Protein AF-A0A3D3Z797-F1 (afdb_monomer_lite)

Secondary structure (DSSP, 8-state):
----EEEE-SSSEEEEEETTSBEEEEES-TTTSB-S---TT-SSSS--B----EEETTEEE-TTSTTT-PPPSEEEEEE-SSEEEEEEEETTEEEEEEEE--TT--S-EEEEEEEE-

Foldseek 3Di:
DDWDWDWADDPQKIWIQTLLQFTFIAGNDCPPTTDFDADDPDVVHRQHGDWDWDDDPPDIATQSCPDVVPDFPDWDWDDDDNKIWTWTHDPQKIKIWIWHDDPPDRDIDIDIDIDRD

Sequence (117 aa):
PLPWINYLGSEDFFALLSNTAGGYCFYRDARLRRLTRYRYNNCPTDQEGFRFYIKDGGTVWNPGWQPTKTELDGYTCRHGLGYSVIEGQKNGVSAVQTLLVPQGDNCLLIRLTLKNE

Radius of gyration: 14.37 Å; chains: 1; bounding box: 34×24×37 Å

pLDDT: mean 97.93, std 1.57, range [85.31, 98.88]

Structure (mmCIF, N/CA/C/O backbone):
data_AF-A0A3D3Z797-F1
#
_entry.id   AF-A0A3D3Z797-F1
#
loop_
_atom_site.group_PDB
_atom_site.id
_atom_site.type_symbol
_atom_site.label_atom_id
_atom_site.label_alt_id
_atom_site.label_comp_id
_atom_site.label_asym_id
_atom_site.label_entity_id
_atom_site.label_seq_id
_atom_site.pdbx_PDB_ins_code
_atom_site.Cartn_x
_atom_site.Cartn_y
_atom_site.Cartn_z
_atom_site.occupancy
_atom_site.B_iso_or_equiv
_atom_site.auth_seq_id
_atom_site.auth_comp_id
_atom_site.au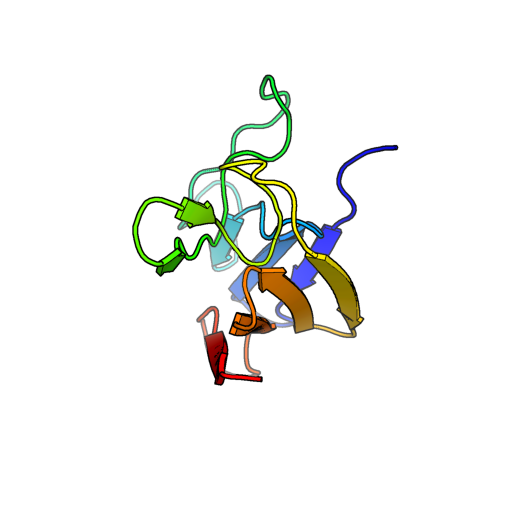th_asym_id
_atom_site.auth_atom_id
_atom_site.pdbx_PDB_model_num
ATOM 1 N N . PRO A 1 1 ? 9.456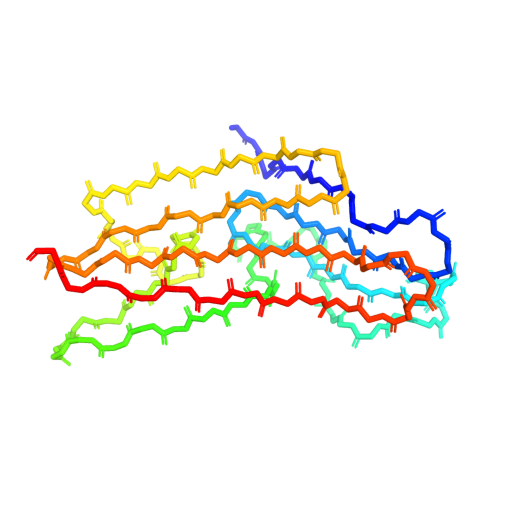 -4.478 12.368 1.00 85.31 1 PRO A N 1
ATOM 2 C CA . PRO A 1 1 ? 10.689 -3.727 12.737 1.00 85.31 1 PRO A CA 1
ATOM 3 C C . PRO A 1 1 ? 10.967 -2.519 11.828 1.00 85.31 1 PRO A C 1
ATOM 5 O O . PRO A 1 1 ? 11.325 -1.464 12.330 1.00 85.31 1 PRO A O 1
ATOM 8 N N . LEU A 1 2 ? 10.757 -2.667 10.514 1.00 95.62 2 LEU A N 1
ATOM 9 C CA . LEU A 1 2 ? 10.751 -1.604 9.496 1.00 95.62 2 LEU A CA 1
ATOM 10 C C . LEU A 1 2 ? 9.591 -1.867 8.509 1.00 95.62 2 LEU A C 1
ATOM 12 O O . LEU A 1 2 ? 9.055 -2.978 8.549 1.00 95.62 2 LEU A O 1
ATOM 16 N N . PRO A 1 3 ? 9.195 -0.906 7.649 1.00 97.44 3 PRO A N 1
ATOM 17 C CA . PRO A 1 3 ? 8.227 -1.160 6.580 1.00 97.44 3 PRO A CA 1
ATOM 18 C C . PRO A 1 3 ? 8.701 -2.302 5.676 1.00 97.44 3 PRO A C 1
ATOM 20 O O . PRO A 1 3 ? 9.834 -2.282 5.191 1.00 97.44 3 PRO A O 1
ATOM 23 N N . TRP A 1 4 ? 7.853 -3.305 5.466 1.00 98.44 4 TRP A N 1
ATOM 24 C CA . TRP A 1 4 ? 8.135 -4.414 4.554 1.00 98.44 4 TRP A CA 1
ATOM 25 C C . TRP A 1 4 ? 7.437 -4.150 3.234 1.00 98.44 4 TRP A C 1
ATOM 27 O O . TRP A 1 4 ? 6.267 -3.777 3.234 1.00 98.44 4 TRP A O 1
ATOM 37 N N . ILE A 1 5 ? 8.173 -4.282 2.132 1.00 98.69 5 ILE A N 1
ATOM 38 C CA . ILE A 1 5 ? 7.694 -3.897 0.806 1.00 98.69 5 ILE A CA 1
ATOM 39 C C . ILE A 1 5 ? 7.579 -5.090 -0.133 1.00 98.69 5 ILE A C 1
ATOM 41 O O . ILE A 1 5 ? 8.287 -6.086 0.005 1.00 98.69 5 ILE A O 1
ATOM 45 N N . ASN A 1 6 ? 6.732 -4.916 -1.137 1.00 98.81 6 ASN A N 1
ATOM 46 C CA . ASN A 1 6 ? 6.654 -5.728 -2.334 1.00 98.81 6 ASN A CA 1
ATOM 47 C C . ASN A 1 6 ? 6.850 -4.855 -3.583 1.00 98.81 6 ASN A C 1
ATOM 49 O O . ASN A 1 6 ? 6.670 -3.633 -3.540 1.00 98.81 6 ASN A O 1
ATOM 53 N N . TYR A 1 7 ? 7.193 -5.503 -4.693 1.00 98.75 7 TYR A N 1
ATOM 54 C CA . TYR A 1 7 ? 7.274 -4.905 -6.019 1.00 98.75 7 TYR A CA 1
ATOM 55 C C . TYR A 1 7 ? 6.105 -5.393 -6.868 1.00 98.75 7 TYR A C 1
ATOM 57 O O . TYR A 1 7 ? 5.831 -6.590 -6.947 1.00 98.75 7 TYR A O 1
ATOM 65 N N . LEU A 1 8 ? 5.414 -4.452 -7.501 1.00 98.69 8 LEU A N 1
ATOM 66 C CA . LEU A 1 8 ? 4.324 -4.726 -8.430 1.00 98.69 8 LEU A CA 1
ATOM 67 C C . LEU A 1 8 ? 4.770 -4.338 -9.838 1.00 98.69 8 LEU A C 1
ATOM 69 O O . LEU A 1 8 ? 5.391 -3.287 -10.003 1.00 98.69 8 LEU A O 1
ATOM 73 N N . GLY A 1 9 ? 4.406 -5.154 -10.824 1.00 98.12 9 GLY A N 1
ATOM 74 C CA . GLY A 1 9 ? 4.769 -4.963 -12.229 1.00 98.12 9 GLY A CA 1
ATOM 75 C C . GLY A 1 9 ? 5.972 -5.791 -12.661 1.00 98.12 9 GLY A C 1
ATOM 76 O O . GLY A 1 9 ? 6.890 -6.047 -11.882 1.00 98.12 9 GLY A O 1
ATOM 77 N N . SER A 1 10 ? 5.936 -6.236 -13.915 1.00 98.00 10 SER A N 1
ATOM 78 C CA . SER A 1 10 ? 6.948 -7.115 -14.514 1.00 98.00 10 SER A CA 1
ATOM 79 C C . SER A 1 10 ? 7.441 -6.640 -15.884 1.00 98.00 10 SER A C 1
ATOM 81 O O . SER A 1 10 ? 8.202 -7.356 -16.526 1.00 98.00 10 SER A O 1
ATOM 83 N N . GLU A 1 11 ? 7.000 -5.467 -16.341 1.00 98.06 11 GLU A N 1
ATOM 84 C CA . GLU A 1 11 ? 7.303 -4.927 -17.673 1.00 98.06 11 GLU A CA 1
ATOM 85 C C . GLU A 1 11 ? 7.794 -3.478 -17.562 1.00 98.06 11 GLU A C 1
ATOM 87 O O . GLU A 1 11 ? 8.874 -3.244 -17.033 1.00 98.06 11 GLU A O 1
ATOM 92 N N . ASP A 1 12 ? 7.031 -2.494 -18.041 1.00 98.31 12 ASP A N 1
ATOM 93 C CA . ASP A 1 12 ? 7.470 -1.098 -18.055 1.00 98.31 12 ASP A CA 1
ATOM 94 C C . ASP A 1 12 ? 6.956 -0.280 -16.859 1.00 98.31 12 ASP A C 1
ATOM 96 O O . ASP A 1 12 ? 7.554 0.738 -16.506 1.00 98.31 12 ASP A O 1
ATOM 100 N N . PHE A 1 13 ? 5.849 -0.678 -16.232 1.00 98.81 13 PHE A N 1
ATOM 101 C CA . PHE A 1 13 ? 5.262 0.037 -15.100 1.00 98.81 13 PHE A CA 1
ATOM 102 C C . PHE A 1 13 ? 5.528 -0.697 -13.790 1.00 98.81 13 PHE A C 1
ATOM 104 O O . PHE A 1 13 ? 5.321 -1.904 -13.694 1.00 98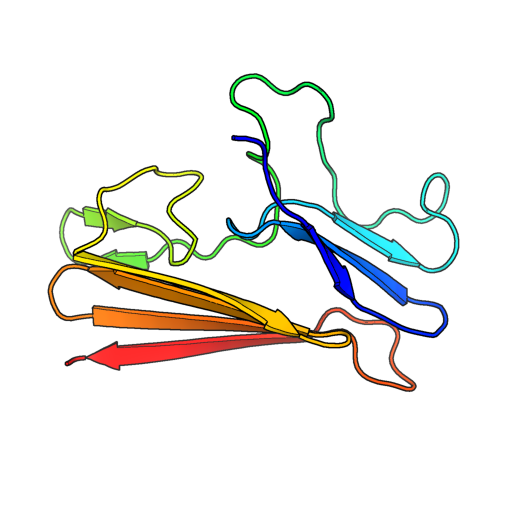.81 13 PHE A O 1
ATOM 111 N N . PHE A 1 14 ? 5.945 0.046 -12.764 1.00 98.81 14 PHE A N 1
ATOM 112 C CA . PHE A 1 14 ? 6.309 -0.517 -11.470 1.00 98.81 14 PHE A CA 1
ATOM 113 C C . PHE A 1 14 ? 5.696 0.259 -10.311 1.00 98.81 14 PHE A C 1
ATOM 115 O O . PHE A 1 14 ? 5.545 1.484 -10.367 1.00 98.81 14 PHE A O 1
ATOM 122 N N . ALA A 1 15 ? 5.420 -0.446 -9.216 1.00 98.75 15 ALA A N 1
ATOM 123 C CA . ALA A 1 15 ? 5.106 0.162 -7.930 1.00 98.75 15 ALA A CA 1
ATOM 124 C C . ALA A 1 15 ? 5.873 -0.516 -6.791 1.00 98.75 15 ALA A C 1
ATOM 126 O O . ALA A 1 15 ? 5.947 -1.741 -6.721 1.00 98.75 15 ALA A O 1
ATOM 127 N N . LEU A 1 16 ? 6.412 0.295 -5.881 1.00 98.69 16 LEU A N 1
ATOM 128 C CA . LEU A 1 16 ? 6.853 -0.157 -4.566 1.00 98.69 16 LEU A CA 1
ATOM 129 C C . LEU A 1 16 ? 5.670 0.001 -3.619 1.00 98.69 16 LEU A C 1
ATOM 131 O O . LEU A 1 16 ? 5.075 1.079 -3.562 1.00 98.69 16 LEU A O 1
ATOM 135 N N . LEU A 1 17 ? 5.353 -1.059 -2.882 1.00 98.69 17 LEU A N 1
ATOM 136 C CA . LEU A 1 17 ? 4.200 -1.092 -1.994 1.00 98.69 17 LEU A CA 1
ATOM 137 C C . LEU A 1 17 ? 4.571 -1.695 -0.644 1.00 98.69 17 LEU A C 1
ATOM 139 O O . LEU A 1 17 ? 4.934 -2.865 -0.578 1.00 98.69 17 LEU A O 1
ATOM 143 N N . SER A 1 18 ? 4.429 -0.928 0.430 1.00 98.69 18 SER A N 1
ATOM 144 C CA . SER A 1 18 ? 4.625 -1.421 1.788 1.00 98.69 18 SER A CA 1
ATOM 145 C C . SER A 1 18 ? 3.402 -2.159 2.332 1.00 98.69 18 SER A C 1
ATOM 147 O O . SER A 1 18 ? 2.280 -2.026 1.834 1.00 98.69 18 SER A O 1
ATOM 149 N N . ASN A 1 19 ? 3.598 -2.875 3.435 1.00 98.56 19 ASN A N 1
ATOM 150 C CA . ASN A 1 19 ? 2.537 -3.544 4.176 1.00 98.56 19 ASN A CA 1
ATOM 151 C C . ASN A 1 19 ? 1.457 -2.586 4.723 1.00 98.56 19 ASN A C 1
ATOM 153 O O . ASN A 1 19 ? 0.355 -3.031 5.043 1.00 98.56 19 ASN A O 1
ATOM 157 N N . THR A 1 20 ? 1.730 -1.278 4.808 1.00 98.19 20 THR A N 1
ATOM 158 C CA . THR A 1 20 ? 0.741 -0.256 5.207 1.00 98.19 20 THR A CA 1
ATOM 159 C C . THR A 1 20 ? 0.164 0.528 4.023 1.00 98.19 20 THR A C 1
ATOM 161 O O . THR A 1 20 ? -0.487 1.551 4.215 1.00 98.19 20 THR A O 1
ATOM 164 N N . ALA A 1 21 ? 0.367 0.040 2.796 1.00 98.44 21 ALA A N 1
ATOM 165 C CA . ALA A 1 21 ? 0.033 0.708 1.537 1.00 98.44 21 ALA A CA 1
ATOM 166 C C . ALA A 1 21 ? 0.875 1.959 1.236 1.00 98.44 21 ALA A C 1
ATOM 168 O O . ALA A 1 21 ? 0.463 2.819 0.456 1.00 98.44 21 ALA A O 1
ATOM 169 N N . GLY A 1 22 ? 2.054 2.072 1.841 1.00 98.50 22 GLY A N 1
ATOM 170 C CA . GLY A 1 22 ? 3.017 3.117 1.537 1.00 98.50 22 GLY A CA 1
ATOM 171 C C . GLY A 1 22 ? 3.813 2.853 0.257 1.00 98.50 22 GLY A C 1
ATOM 172 O O . GLY A 1 22 ? 3.847 1.727 -0.236 1.00 98.50 22 GLY A O 1
ATOM 173 N N . GLY A 1 23 ? 4.437 3.886 -0.310 1.00 98.31 23 GLY A N 1
ATOM 174 C CA . GLY A 1 23 ? 5.306 3.756 -1.486 1.00 98.31 23 GLY A CA 1
ATOM 175 C C . GLY A 1 23 ? 4.938 4.668 -2.654 1.00 98.31 23 GLY A C 1
ATOM 176 O O . GLY A 1 23 ? 4.360 5.739 -2.468 1.00 98.31 23 GLY A O 1
ATOM 177 N N . TYR A 1 24 ? 5.346 4.275 -3.863 1.00 98.81 24 TYR A N 1
ATOM 178 C CA . TYR A 1 24 ? 5.140 5.048 -5.090 1.00 98.81 24 TYR A CA 1
ATOM 179 C C . TYR A 1 24 ? 5.181 4.178 -6.348 1.00 98.81 24 TYR A C 1
ATOM 181 O O . TYR A 1 24 ? 5.639 3.038 -6.312 1.00 98.81 24 TYR A O 1
ATOM 189 N N . CYS A 1 25 ? 4.741 4.741 -7.475 1.00 98.75 25 CYS A N 1
ATOM 190 C CA . CYS A 1 25 ? 4.796 4.116 -8.792 1.00 98.75 25 CYS A CA 1
ATOM 191 C C . CYS A 1 25 ? 5.504 4.994 -9.834 1.00 98.75 25 CYS A C 1
ATOM 193 O O . CYS A 1 25 ? 5.622 6.219 -9.687 1.00 98.75 25 CYS A O 1
ATOM 195 N N . PHE A 1 26 ? 6.020 4.349 -10.876 1.00 98.81 26 PHE A N 1
ATOM 196 C CA . PHE A 1 26 ? 6.778 4.975 -11.957 1.00 98.81 26 PHE A CA 1
ATOM 197 C C . PHE A 1 26 ? 6.694 4.146 -13.247 1.00 98.81 26 PHE A C 1
ATOM 199 O O . PHE A 1 26 ? 6.440 2.944 -13.206 1.00 98.81 26 PHE A O 1
ATOM 206 N N . TYR A 1 27 ? 6.940 4.794 -14.388 1.00 98.69 27 TYR A N 1
ATOM 207 C CA . TYR A 1 27 ? 7.019 4.143 -15.700 1.00 98.69 27 TYR A CA 1
ATOM 208 C C . TYR A 1 27 ? 8.468 4.145 -16.206 1.00 98.69 27 TYR A C 1
ATOM 210 O O . TYR A 1 27 ? 9.000 5.201 -16.549 1.00 98.69 27 TYR A O 1
ATOM 218 N N . ARG A 1 28 ? 9.096 2.968 -16.274 1.00 98.06 28 ARG A N 1
ATOM 219 C CA . ARG A 1 28 ? 10.472 2.659 -16.717 1.00 98.06 28 ARG A CA 1
ATOM 220 C C . ARG A 1 28 ? 11.596 3.269 -15.882 1.00 98.06 28 ARG A C 1
ATOM 222 O O . ARG A 1 28 ? 12.504 2.558 -15.472 1.00 98.06 28 ARG A O 1
ATOM 229 N N . ASP A 1 29 ? 11.541 4.567 -15.605 1.00 98.25 29 ASP A N 1
ATOM 230 C CA . ASP A 1 29 ? 12.594 5.304 -14.906 1.00 98.25 29 ASP A CA 1
ATOM 231 C C . ASP A 1 29 ? 12.064 5.924 -13.603 1.00 98.25 29 ASP A C 1
ATOM 233 O O . ASP A 1 29 ? 11.248 6.850 -13.606 1.00 98.25 29 ASP A O 1
ATOM 237 N N . ALA A 1 30 ? 12.565 5.433 -12.467 1.00 97.38 30 ALA A N 1
ATOM 238 C CA . ALA A 1 30 ? 12.146 5.872 -11.136 1.00 97.38 30 ALA A CA 1
ATOM 239 C C . ALA A 1 30 ? 12.591 7.302 -10.766 1.00 97.38 30 ALA A C 1
ATOM 241 O O . ALA A 1 30 ? 12.126 7.829 -9.748 1.00 97.38 30 ALA A O 1
ATOM 242 N N . ARG A 1 31 ? 13.485 7.934 -11.539 1.00 97.38 31 ARG A N 1
ATOM 243 C CA . ARG A 1 31 ? 13.927 9.328 -11.372 1.00 97.38 31 ARG A CA 1
ATOM 244 C C . ARG A 1 31 ? 13.185 10.262 -12.323 1.00 97.38 31 ARG A C 1
ATOM 246 O O . ARG A 1 31 ? 12.702 11.300 -11.881 1.00 97.38 31 ARG A O 1
ATOM 253 N N . LEU A 1 32 ? 13.121 9.914 -13.607 1.00 98.31 32 LEU A N 1
ATOM 254 C CA . LEU A 1 32 ? 12.628 10.799 -14.669 1.00 98.31 32 LEU A CA 1
ATOM 255 C C . LEU A 1 32 ? 11.126 10.663 -14.934 1.00 98.31 32 LEU A C 1
ATOM 257 O O . LEU A 1 32 ? 10.523 11.575 -15.491 1.00 98.31 32 LEU A O 1
ATOM 261 N N . ARG A 1 33 ? 10.516 9.536 -14.557 1.00 98.19 33 ARG A N 1
ATOM 262 C CA . ARG A 1 33 ? 9.117 9.209 -14.872 1.00 98.19 33 ARG A CA 1
ATOM 263 C C . ARG A 1 33 ? 8.379 8.647 -13.661 1.00 98.19 33 ARG A C 1
ATOM 265 O O . ARG A 1 33 ? 7.606 7.693 -13.755 1.00 98.19 33 ARG A O 1
ATOM 272 N N . ARG A 1 34 ? 8.633 9.245 -12.498 1.00 98.69 34 ARG A N 1
ATOM 273 C CA . ARG A 1 34 ? 7.917 8.935 -11.260 1.00 98.69 34 ARG A CA 1
ATOM 274 C C . ARG A 1 34 ? 6.550 9.616 -11.254 1.00 98.69 34 ARG A C 1
ATOM 276 O O . ARG A 1 34 ? 6.482 10.827 -11.438 1.00 98.69 34 ARG A O 1
ATOM 283 N N . LEU A 1 35 ? 5.488 8.849 -11.008 1.00 98.56 35 LEU A N 1
ATOM 284 C CA . LEU A 1 35 ? 4.116 9.367 -10.989 1.00 98.56 35 LEU A CA 1
ATOM 285 C C . LEU A 1 35 ? 3.732 9.880 -9.599 1.00 98.56 35 LEU A C 1
ATOM 287 O O . LEU A 1 35 ? 3.167 10.963 -9.472 1.00 98.56 35 LEU A O 1
ATOM 291 N N . THR A 1 36 ? 4.047 9.122 -8.548 1.00 98.56 36 THR A N 1
ATOM 292 C CA . THR A 1 36 ? 3.667 9.468 -7.171 1.00 98.56 36 THR A CA 1
ATOM 293 C C . THR A 1 36 ? 4.882 9.780 -6.303 1.00 98.56 36 THR A C 1
ATOM 295 O O . THR A 1 36 ? 5.970 9.223 -6.458 1.00 98.56 36 THR A O 1
ATOM 298 N N . ARG A 1 37 ? 4.729 10.744 -5.391 1.00 98.31 37 ARG A N 1
ATOM 299 C CA . ARG A 1 37 ? 5.805 11.177 -4.491 1.00 98.31 37 ARG A CA 1
ATOM 300 C C . ARG A 1 37 ? 5.922 10.219 -3.307 1.00 98.31 37 ARG A C 1
ATOM 302 O O . ARG A 1 37 ? 4.915 9.824 -2.737 1.00 98.31 37 ARG A O 1
ATOM 309 N N . TYR A 1 38 ? 7.155 9.958 -2.882 1.00 98.50 38 TYR A N 1
ATOM 310 C CA . TYR A 1 38 ? 7.467 9.238 -1.650 1.00 98.50 38 TYR A CA 1
ATOM 311 C C . TYR A 1 38 ? 8.656 9.894 -0.951 1.00 98.50 38 TYR A C 1
ATOM 313 O O . TYR A 1 38 ? 9.599 10.325 -1.626 1.00 98.50 38 TYR A O 1
ATOM 321 N N . ARG A 1 39 ? 8.611 9.991 0.382 1.00 98.25 39 ARG A N 1
ATOM 322 C CA . ARG A 1 39 ? 9.684 10.580 1.189 1.00 98.25 39 ARG A CA 1
ATOM 323 C C . ARG A 1 39 ? 10.489 9.474 1.864 1.00 98.25 39 ARG A C 1
ATOM 325 O O . ARG A 1 39 ? 10.013 8.789 2.764 1.00 98.25 39 ARG A O 1
ATOM 332 N N . TYR A 1 40 ? 11.737 9.315 1.437 1.00 97.19 40 TYR A N 1
ATOM 333 C CA . TYR A 1 40 ? 12.703 8.489 2.158 1.00 97.19 40 TYR A CA 1
ATOM 334 C C . TYR A 1 40 ? 13.102 9.179 3.465 1.00 97.19 40 TYR A C 1
ATOM 336 O O . TYR A 1 40 ? 13.136 10.406 3.523 1.00 97.19 40 TYR A O 1
ATOM 344 N N . ASN A 1 41 ? 13.408 8.389 4.499 1.00 96.94 41 ASN A N 1
ATOM 345 C CA . ASN A 1 41 ? 13.755 8.884 5.837 1.00 96.94 41 ASN A CA 1
ATOM 346 C C . ASN A 1 41 ? 12.722 9.871 6.423 1.00 96.94 41 ASN A C 1
ATOM 348 O O . ASN A 1 41 ? 13.071 10.838 7.096 1.00 96.94 41 ASN A O 1
ATOM 352 N N . ASN A 1 42 ? 11.442 9.652 6.117 1.00 97.31 42 ASN A N 1
ATOM 353 C CA . ASN A 1 42 ? 10.362 10.439 6.695 1.00 97.31 42 ASN A CA 1
ATOM 354 C C . ASN A 1 42 ? 10.211 10.135 8.198 1.00 97.31 42 ASN A C 1
ATOM 356 O O . ASN A 1 42 ? 10.585 9.052 8.655 1.00 97.31 42 ASN A O 1
ATOM 360 N N . CYS A 1 43 ? 9.638 11.073 8.955 1.00 95.06 43 CYS A N 1
ATOM 361 C CA . CYS A 1 43 ? 9.361 10.913 10.381 1.00 95.06 43 CYS A CA 1
ATOM 362 C C . CYS A 1 43 ? 7.884 11.244 10.672 1.00 95.06 43 CYS A C 1
ATOM 364 O O . CYS A 1 43 ? 7.523 12.421 10.673 1.00 95.06 43 CYS A O 1
ATOM 366 N N . PRO A 1 44 ? 7.015 10.245 10.925 1.00 94.75 44 PRO A N 1
ATOM 367 C CA . PRO A 1 44 ? 7.281 8.803 10.907 1.00 94.75 44 PRO A CA 1
ATOM 368 C C . PRO A 1 44 ? 7.609 8.276 9.500 1.00 94.75 44 PRO A C 1
ATOM 370 O O . PRO A 1 44 ? 7.350 8.944 8.502 1.00 94.75 44 PRO A O 1
ATOM 373 N N . THR A 1 45 ? 8.167 7.070 9.401 1.00 96.75 45 THR A N 1
ATOM 374 C CA . THR A 1 45 ? 8.443 6.441 8.101 1.00 96.75 45 THR A CA 1
ATOM 375 C C . THR A 1 45 ? 7.147 6.059 7.377 1.00 96.75 45 THR A C 1
ATOM 377 O O . THR A 1 45 ? 6.100 5.916 8.009 1.00 96.75 45 THR A O 1
ATOM 380 N N . ASP A 1 46 ? 7.223 5.888 6.052 1.00 97.19 46 ASP A N 1
ATOM 381 C CA . ASP A 1 46 ? 6.177 5.243 5.241 1.00 97.19 46 ASP A CA 1
ATOM 382 C C . ASP A 1 46 ? 4.794 5.929 5.274 1.00 97.19 46 ASP A C 1
ATOM 384 O O . ASP A 1 46 ? 3.762 5.267 5.298 1.00 97.19 46 ASP A O 1
ATOM 388 N N . GLN A 1 47 ? 4.749 7.269 5.294 1.00 96.25 47 GLN A N 1
ATOM 389 C CA . GLN A 1 47 ? 3.487 8.028 5.398 1.00 96.25 47 GLN A CA 1
ATOM 390 C C . GLN A 1 47 ? 2.801 8.274 4.045 1.00 96.25 47 GLN A C 1
ATOM 392 O O . GLN A 1 47 ? 1.573 8.321 3.967 1.00 96.25 47 GLN A O 1
ATOM 397 N N . GLU A 1 48 ? 3.559 8.404 2.956 1.00 96.50 48 GLU A N 1
ATOM 398 C CA . GLU A 1 48 ? 3.014 8.537 1.601 1.00 96.50 48 GLU A CA 1
ATOM 399 C C . GLU A 1 48 ? 2.665 7.174 1.010 1.00 96.50 48 GLU A C 1
ATOM 401 O O . GLU A 1 48 ? 3.331 6.185 1.304 1.00 96.50 48 GLU A O 1
ATOM 406 N N . GLY A 1 49 ? 1.632 7.110 0.171 1.00 97.38 49 GLY A N 1
ATOM 407 C CA . GLY A 1 49 ? 1.282 5.891 -0.550 1.00 97.38 49 GLY A CA 1
ATOM 408 C C . GLY A 1 49 ? -0.139 5.888 -1.090 1.00 97.38 49 GLY A C 1
ATOM 409 O O . GLY A 1 49 ? -0.749 6.936 -1.296 1.00 97.38 49 GLY A O 1
ATOM 410 N N . PHE A 1 50 ? -0.670 4.690 -1.292 1.00 98.25 50 PHE A N 1
ATOM 411 C CA . PHE A 1 50 ? -1.961 4.429 -1.914 1.00 98.25 50 PHE A CA 1
ATOM 412 C C . PHE A 1 50 ? -3.037 4.264 -0.835 1.00 98.25 50 PHE A C 1
ATOM 414 O O . PHE A 1 50 ? -3.350 3.150 -0.416 1.00 98.25 50 PHE A O 1
ATOM 421 N N . ARG A 1 51 ? -3.568 5.383 -0.330 1.00 96.38 51 ARG A N 1
ATOM 422 C CA . ARG A 1 51 ? -4.458 5.402 0.843 1.00 96.38 51 ARG A CA 1
ATOM 423 C C . ARG A 1 51 ? -5.933 5.492 0.452 1.00 96.38 51 ARG A C 1
ATOM 425 O O . ARG A 1 51 ? -6.297 6.304 -0.392 1.00 96.38 51 ARG A O 1
ATOM 432 N N . PHE A 1 52 ? -6.776 4.743 1.160 1.00 98.00 52 PHE A N 1
ATOM 433 C CA . PHE A 1 52 ? -8.217 4.986 1.231 1.00 98.00 52 PHE A CA 1
ATOM 434 C C . PHE A 1 52 ? -8.594 5.324 2.663 1.00 98.00 52 PHE A C 1
ATOM 436 O O . PHE A 1 52 ? -8.300 4.550 3.571 1.00 98.00 52 PHE A O 1
ATOM 443 N N . TYR A 1 53 ? -9.253 6.461 2.851 1.00 98.19 53 TYR A N 1
ATOM 444 C CA . TYR A 1 53 ? -9.806 6.853 4.139 1.00 98.19 53 TYR A CA 1
ATOM 445 C C . TYR A 1 53 ? -11.274 6.446 4.183 1.00 98.19 53 TYR A C 1
ATOM 447 O O . TYR A 1 53 ? -12.049 6.807 3.299 1.00 98.19 53 TYR A O 1
ATOM 455 N N . ILE A 1 54 ? -11.643 5.704 5.217 1.00 98.25 54 ILE A N 1
ATOM 456 C CA . ILE A 1 54 ? -13.008 5.286 5.508 1.00 98.25 54 ILE A CA 1
ATOM 457 C C . ILE A 1 54 ? -13.461 6.111 6.704 1.00 98.25 54 ILE A C 1
ATOM 459 O O . ILE A 1 54 ? -12.792 6.142 7.738 1.00 98.25 54 ILE A O 1
ATOM 463 N N . LYS A 1 55 ? -14.581 6.814 6.543 1.00 98.06 55 LYS A N 1
ATOM 464 C CA . LYS A 1 55 ? -15.225 7.557 7.621 1.00 98.06 55 LYS A CA 1
ATOM 465 C C . LYS A 1 55 ? -16.533 6.863 7.968 1.00 98.06 55 LYS A C 1
ATOM 467 O O . LYS A 1 55 ? -17.435 6.830 7.138 1.00 98.06 55 LYS A O 1
ATOM 472 N N . ASP A 1 56 ? -16.618 6.363 9.190 1.00 96.25 56 ASP A N 1
ATOM 473 C CA . ASP A 1 56 ? -17.810 5.731 9.741 1.00 96.25 56 ASP A CA 1
ATOM 474 C C . ASP A 1 56 ? -18.192 6.439 11.047 1.00 96.25 56 ASP A C 1
ATOM 476 O O . ASP A 1 56 ? -17.435 6.452 12.023 1.00 96.25 56 ASP A O 1
ATOM 480 N N . GLY A 1 57 ? -19.320 7.151 11.018 1.00 95.00 57 GLY A N 1
ATOM 481 C CA . GLY A 1 57 ? -19.709 8.090 12.068 1.00 95.00 57 GLY A CA 1
ATOM 482 C C . GLY A 1 57 ? -18.611 9.121 12.375 1.00 95.00 57 GLY A C 1
ATOM 483 O O . GLY A 1 57 ? -18.246 9.948 11.530 1.00 95.00 57 GLY A O 1
ATOM 484 N N . GLY A 1 58 ? -18.104 9.084 13.611 1.00 96.44 58 GLY A N 1
ATOM 485 C CA . GLY A 1 58 ? -17.014 9.938 14.095 1.00 96.44 58 GLY A CA 1
ATOM 486 C C . GLY A 1 58 ? -15.606 9.369 13.880 1.00 96.44 58 GLY A C 1
ATOM 487 O O . GLY A 1 58 ? -14.627 10.079 14.100 1.00 96.44 58 GLY A O 1
ATOM 488 N N . THR A 1 59 ? -15.479 8.112 13.449 1.00 98.00 59 THR A N 1
ATOM 489 C CA . THR A 1 59 ? -14.190 7.432 13.291 1.00 98.00 59 THR A CA 1
ATOM 490 C C . THR A 1 59 ? -13.696 7.552 11.853 1.00 98.00 59 THR A C 1
ATOM 492 O O . THR A 1 59 ? -14.404 7.214 10.907 1.00 98.00 59 THR A O 1
ATOM 495 N N . VAL A 1 60 ? -12.450 7.999 11.678 1.00 98.56 60 VAL A N 1
ATOM 496 C CA . VAL A 1 60 ? -11.734 7.939 10.396 1.00 98.56 60 VAL A CA 1
ATOM 497 C C . VAL A 1 60 ? -10.630 6.905 10.526 1.00 98.56 60 VAL A C 1
ATOM 499 O O . VAL A 1 60 ? -9.850 6.949 11.475 1.00 98.56 60 VAL A O 1
ATOM 502 N N . TRP A 1 61 ? -10.556 5.973 9.589 1.00 98.50 61 TRP A N 1
ATOM 503 C CA . TRP A 1 61 ? -9.556 4.912 9.573 1.00 98.50 61 TRP A CA 1
ATOM 504 C C . TRP A 1 61 ? -9.190 4.549 8.136 1.00 98.50 61 TRP A C 1
ATOM 506 O O . TRP A 1 61 ? -9.755 5.079 7.181 1.00 98.50 61 TRP A O 1
ATOM 516 N N . ASN A 1 62 ? -8.210 3.669 7.967 1.00 97.69 62 ASN A N 1
ATOM 517 C CA . ASN A 1 62 ? -7.814 3.167 6.659 1.00 97.69 62 ASN A CA 1
ATOM 518 C C . ASN A 1 62 ? -7.388 1.690 6.757 1.00 97.69 62 ASN A C 1
ATOM 520 O O . ASN A 1 62 ? -6.863 1.296 7.803 1.00 97.69 62 ASN A O 1
ATOM 524 N N . PRO A 1 63 ? -7.506 0.882 5.684 1.00 98.00 63 PRO A N 1
ATOM 525 C CA . PRO A 1 63 ? -7.221 -0.559 5.743 1.00 98.00 63 PRO A CA 1
ATOM 526 C C . PRO A 1 63 ? -5.799 -0.883 6.224 1.00 98.00 63 PRO A C 1
ATOM 528 O O . PRO A 1 63 ? -5.588 -1.785 7.024 1.00 98.00 63 PRO A O 1
ATOM 531 N N . GLY A 1 64 ? -4.813 -0.101 5.775 1.00 97.75 64 GLY A N 1
ATOM 532 C CA . GLY A 1 64 ? -3.395 -0.309 6.083 1.00 97.75 64 GLY A CA 1
ATOM 533 C C . GLY A 1 64 ? -2.903 0.241 7.424 1.00 97.75 64 GLY A C 1
ATOM 534 O O . GLY A 1 64 ? -1.695 0.402 7.568 1.00 97.75 64 GLY A O 1
ATOM 535 N N . TRP A 1 65 ? -3.790 0.573 8.373 1.00 98.31 65 TRP A N 1
ATOM 536 C CA . TRP A 1 65 ? -3.503 1.268 9.646 1.00 98.31 65 TRP A CA 1
ATOM 537 C C . TRP A 1 65 ? -2.881 2.678 9.520 1.00 98.31 65 TRP A C 1
ATOM 539 O O . TRP A 1 65 ? -3.424 3.640 10.053 1.00 98.31 65 TRP A O 1
ATOM 549 N N . GLN A 1 66 ? -1.801 2.870 8.759 1.00 96.88 66 GLN A N 1
ATOM 550 C CA . GLN A 1 66 ? -1.250 4.196 8.443 1.00 96.88 66 GLN A CA 1
ATOM 551 C C . GLN A 1 66 ? -1.983 4.852 7.262 1.00 96.88 66 GLN A C 1
ATOM 553 O O . GLN A 1 66 ? -2.378 4.145 6.334 1.00 96.88 66 GLN A O 1
ATOM 558 N N . PRO A 1 67 ? -2.105 6.188 7.217 1.00 96.81 67 PRO A N 1
ATOM 559 C CA . PRO A 1 67 ? -1.453 7.148 8.104 1.00 96.81 67 PRO A CA 1
ATOM 560 C C . PRO A 1 67 ? -2.273 7.545 9.335 1.00 96.81 67 PRO A C 1
ATOM 562 O O . PRO A 1 67 ? -1.698 8.151 10.234 1.00 96.81 67 PRO A O 1
ATOM 565 N N . THR A 1 68 ? -3.573 7.228 9.419 1.00 97.69 68 THR A N 1
ATOM 566 C CA . THR A 1 68 ? -4.391 7.698 10.557 1.00 97.69 68 THR A CA 1
ATOM 567 C C . THR A 1 68 ? -3.974 7.058 11.874 1.00 97.69 68 THR A C 1
ATOM 569 O O . THR A 1 68 ? -4.143 7.661 12.929 1.00 97.69 68 THR A O 1
ATOM 572 N N . LYS A 1 69 ? -3.413 5.845 11.808 1.00 97.69 69 LYS A N 1
ATOM 573 C CA . LYS A 1 69 ? -3.011 5.017 12.951 1.00 97.69 69 LYS A CA 1
ATOM 574 C C . LYS A 1 69 ? -4.150 4.733 13.927 1.00 97.69 69 LYS A C 1
ATOM 576 O O . LYS A 1 69 ? -3.899 4.377 15.075 1.00 97.69 69 LYS A O 1
ATOM 581 N N . THR A 1 70 ? -5.385 4.864 13.452 1.00 98.50 70 THR A N 1
ATOM 582 C CA . THR A 1 70 ? -6.585 4.450 14.171 1.00 98.50 70 THR A CA 1
ATOM 583 C C . THR A 1 70 ? -6.465 2.964 14.468 1.00 98.50 70 THR A C 1
ATOM 585 O O . THR A 1 70 ? -6.149 2.182 13.571 1.00 98.50 70 THR A O 1
ATOM 588 N N . GLU A 1 71 ? -6.678 2.581 15.721 1.00 98.50 71 GLU A N 1
ATOM 589 C CA . GLU A 1 71 ? -6.625 1.183 16.133 1.00 98.50 71 GLU A CA 1
ATOM 590 C C . GLU A 1 71 ? -7.670 0.367 15.365 1.00 98.50 71 GLU A C 1
ATOM 592 O O . GLU A 1 71 ? -8.851 0.730 15.341 1.00 98.50 71 GLU A O 1
ATOM 597 N N . LEU A 1 72 ? -7.216 -0.704 14.714 1.00 98.62 72 LEU A N 1
ATOM 598 C CA . LEU A 1 72 ? -8.049 -1.617 13.938 1.00 98.62 72 LEU A CA 1
ATOM 599 C C . LEU A 1 72 ? -8.399 -2.837 14.784 1.00 98.62 72 LEU A C 1
ATOM 601 O O . LEU A 1 72 ? -7.573 -3.305 15.564 1.00 98.62 72 LEU A O 1
ATOM 605 N N . ASP A 1 73 ? -9.593 -3.375 14.572 1.00 98.44 73 ASP A N 1
ATOM 606 C CA . ASP A 1 73 ? -10.068 -4.573 15.268 1.00 98.44 73 ASP A CA 1
ATOM 607 C C . ASP A 1 73 ? -9.434 -5.840 14.652 1.00 98.44 73 ASP A C 1
ATOM 609 O O . ASP A 1 73 ? -9.252 -6.857 15.317 1.00 98.44 73 ASP A O 1
ATOM 613 N N . GLY A 1 74 ? -9.026 -5.747 13.381 1.00 98.44 74 GLY A N 1
ATOM 614 C CA . GLY A 1 74 ? -8.264 -6.759 12.659 1.00 98.44 74 GLY A CA 1
ATOM 615 C C . GLY A 1 74 ? -7.410 -6.133 11.558 1.00 98.44 74 GLY A C 1
ATOM 616 O O . GLY A 1 74 ? -7.804 -5.149 10.930 1.00 98.44 74 GLY A O 1
ATOM 617 N N . TYR A 1 75 ? -6.226 -6.699 11.322 1.00 98.75 75 TYR A N 1
ATOM 618 C CA . TYR A 1 75 ? -5.333 -6.299 10.236 1.00 98.75 75 TYR A CA 1
ATOM 619 C C . TYR A 1 75 ? -4.611 -7.514 9.661 1.00 98.75 75 TYR A C 1
ATOM 621 O O . TYR A 1 75 ? -4.142 -8.386 10.394 1.00 98.75 75 TYR A O 1
ATOM 629 N N . THR A 1 76 ? -4.478 -7.568 8.340 1.00 98.75 76 THR A N 1
ATOM 630 C CA . THR A 1 76 ? -3.621 -8.539 7.657 1.00 98.75 76 THR A CA 1
ATOM 631 C C . THR A 1 76 ? -3.027 -7.919 6.399 1.00 98.75 76 THR A C 1
ATOM 633 O O . THR A 1 76 ? -3.708 -7.238 5.638 1.00 98.75 76 THR A O 1
ATOM 636 N N . CYS A 1 77 ? -1.753 -8.204 6.135 1.00 98.81 77 CYS A N 1
ATOM 637 C CA . CYS A 1 77 ? -1.123 -7.925 4.850 1.00 98.81 77 CYS A CA 1
ATOM 638 C C . CYS A 1 77 ? -0.558 -9.217 4.257 1.00 98.81 77 CYS A C 1
ATOM 640 O O . CYS A 1 77 ? 0.109 -9.989 4.947 1.00 98.81 77 CYS A O 1
ATOM 642 N N . ARG A 1 78 ? -0.825 -9.449 2.970 1.00 98.88 78 ARG A N 1
ATOM 643 C CA . ARG A 1 78 ? -0.299 -10.575 2.195 1.00 98.88 78 ARG A CA 1
ATOM 644 C C . ARG A 1 78 ? 0.401 -10.029 0.959 1.00 98.88 78 ARG A C 1
ATOM 646 O O . ARG A 1 78 ? -0.251 -9.487 0.067 1.00 98.88 78 ARG A O 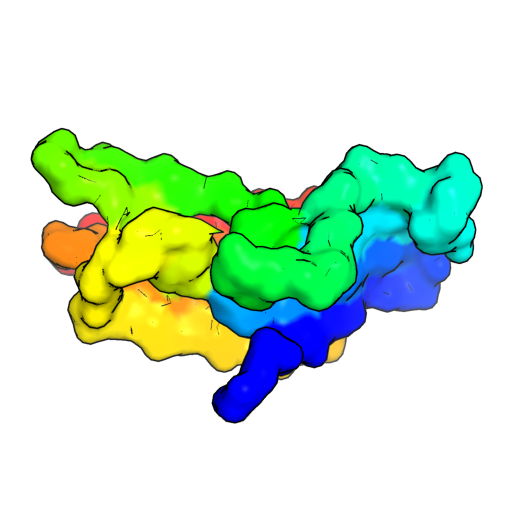1
ATOM 653 N N . HIS A 1 79 ? 1.716 -10.189 0.900 1.00 98.88 79 HIS A N 1
ATOM 654 C CA . HIS A 1 79 ? 2.498 -9.935 -0.305 1.00 98.88 79 HIS A CA 1
ATOM 655 C C . HIS A 1 79 ? 2.573 -11.219 -1.138 1.00 98.88 79 HIS A C 1
ATOM 657 O O . HIS A 1 79 ? 2.987 -12.261 -0.635 1.00 98.88 79 HIS A O 1
ATOM 663 N N . GLY A 1 80 ? 2.130 -11.143 -2.393 1.00 98.62 80 GLY A N 1
ATOM 664 C CA . GLY A 1 80 ? 2.210 -12.219 -3.380 1.00 98.62 80 GLY A CA 1
ATOM 665 C C . GLY A 1 80 ? 3.127 -11.848 -4.546 1.00 98.62 80 GLY A C 1
ATOM 666 O O . GLY A 1 80 ? 3.778 -10.802 -4.542 1.00 98.62 80 GLY A O 1
ATOM 667 N N . LEU A 1 81 ? 3.165 -12.692 -5.576 1.00 98.44 81 LEU A N 1
ATOM 668 C CA . LEU A 1 81 ? 3.967 -12.445 -6.777 1.00 98.44 81 LEU A CA 1
ATOM 669 C C . LEU A 1 81 ? 3.305 -11.368 -7.649 1.00 98.44 81 LEU A C 1
ATOM 671 O O . LEU A 1 81 ? 2.321 -11.641 -8.330 1.00 98.44 81 LEU A O 1
ATOM 675 N N . GLY A 1 82 ? 3.820 -10.136 -7.606 1.00 97.19 82 GLY A N 1
ATOM 676 C CA . GLY A 1 82 ? 3.320 -9.013 -8.415 1.00 97.19 82 GLY A CA 1
ATOM 677 C C . GLY A 1 82 ? 1.996 -8.397 -7.941 1.00 97.19 82 GLY A C 1
ATOM 678 O O . GLY A 1 82 ? 1.465 -7.507 -8.605 1.00 97.19 82 GLY A O 1
ATOM 679 N N . TYR A 1 83 ? 1.473 -8.828 -6.788 1.00 98.81 83 TYR A N 1
ATOM 680 C CA . TYR A 1 83 ? 0.286 -8.253 -6.149 1.00 98.81 83 TYR A CA 1
ATOM 681 C C . TYR A 1 83 ? 0.428 -8.224 -4.625 1.00 98.81 83 TYR A C 1
ATOM 683 O O . TYR A 1 83 ? 1.226 -8.953 -4.035 1.00 98.81 83 TYR A O 1
ATOM 691 N N . SER A 1 84 ? -0.362 -7.389 -3.953 1.00 98.88 84 SER A N 1
ATOM 692 C CA . SER A 1 84 ? -0.523 -7.444 -2.494 1.00 98.88 84 SER A CA 1
ATOM 693 C C . SER A 1 84 ? -1.971 -7.215 -2.084 1.00 98.88 84 SER A C 1
ATOM 695 O O . SER A 1 84 ? -2.709 -6.508 -2.767 1.00 98.88 84 SER A O 1
ATOM 697 N N . VAL A 1 85 ? -2.360 -7.801 -0.953 1.00 98.88 85 VAL A N 1
ATOM 698 C CA . VAL A 1 85 ? -3.679 -7.635 -0.330 1.00 98.88 85 VAL A CA 1
ATOM 699 C C . VAL A 1 85 ? -3.484 -7.090 1.079 1.00 98.88 85 VAL A C 1
ATOM 701 O O . VAL A 1 85 ? -2.742 -7.674 1.868 1.00 98.88 85 VAL A O 1
ATOM 704 N N . ILE A 1 86 ? -4.135 -5.973 1.383 1.00 98.88 86 ILE A N 1
ATOM 705 C CA . ILE A 1 86 ? -4.139 -5.335 2.700 1.00 98.88 86 ILE A CA 1
ATOM 706 C C . ILE A 1 86 ? -5.581 -5.296 3.182 1.00 98.88 86 ILE A C 1
ATOM 708 O O . ILE A 1 86 ? -6.446 -4.736 2.514 1.00 98.88 86 ILE A O 1
ATOM 712 N N . GLU A 1 87 ? -5.832 -5.900 4.330 1.00 98.75 87 GLU A N 1
ATOM 713 C CA . GLU A 1 87 ? -7.145 -5.983 4.951 1.00 98.75 87 GLU A CA 1
ATOM 714 C C . GLU A 1 87 ? -7.105 -5.302 6.313 1.00 98.75 87 GLU A C 1
ATOM 716 O O . GLU A 1 87 ? -6.205 -5.560 7.115 1.00 98.75 87 GLU A O 1
ATOM 721 N N . GLY A 1 88 ? -8.084 -4.437 6.556 1.00 98.69 88 GLY A N 1
ATOM 722 C CA . GLY A 1 88 ? -8.327 -3.823 7.852 1.00 98.69 88 GLY A CA 1
ATOM 723 C C . GLY A 1 88 ? -9.801 -3.923 8.216 1.00 98.69 88 GLY A C 1
ATOM 724 O O . GLY A 1 88 ? -10.665 -3.844 7.340 1.00 98.69 88 GLY A O 1
ATOM 725 N N . GLN A 1 89 ? -10.079 -4.087 9.503 1.00 98.69 89 GLN A N 1
ATOM 726 C CA . GLN A 1 89 ? -11.431 -4.165 10.045 1.00 98.69 89 GLN A CA 1
ATOM 727 C C . GLN A 1 89 ? -11.601 -3.123 11.144 1.00 98.69 89 GLN A C 1
ATOM 729 O O . GLN A 1 89 ? -10.717 -2.964 11.993 1.00 98.69 89 GLN A O 1
ATOM 734 N N . LYS A 1 90 ? -12.725 -2.407 11.123 1.00 98.62 90 LYS A N 1
ATOM 735 C CA . LYS A 1 90 ? -13.090 -1.481 12.191 1.00 98.62 90 LYS A CA 1
ATOM 736 C C . LYS A 1 90 ? -14.601 -1.349 12.324 1.00 98.62 90 LYS A C 1
ATOM 738 O O . LYS A 1 90 ? -15.275 -1.135 11.324 1.00 98.62 90 LYS A O 1
ATOM 743 N N . ASN A 1 91 ? -15.111 -1.409 13.554 1.00 97.69 91 ASN A N 1
ATOM 744 C CA . ASN A 1 91 ? -16.515 -1.150 13.897 1.00 97.69 91 ASN A CA 1
ATOM 745 C C . ASN A 1 91 ? -17.515 -2.003 13.083 1.00 97.69 91 ASN A C 1
ATOM 747 O O . ASN A 1 91 ? -18.559 -1.512 12.668 1.00 97.69 91 ASN A O 1
ATOM 751 N N . GLY A 1 92 ? -17.191 -3.275 12.823 1.00 97.75 92 GLY A N 1
ATOM 752 C CA . GLY A 1 92 ? -18.041 -4.163 12.013 1.00 97.75 92 GLY A CA 1
ATOM 753 C C . GLY A 1 92 ? -17.952 -3.935 10.498 1.00 97.75 92 GLY A C 1
ATOM 754 O O . GLY A 1 92 ? -18.689 -4.557 9.745 1.00 97.75 92 GLY A O 1
ATOM 755 N N . VAL A 1 93 ? -17.036 -3.086 10.021 1.00 98.38 93 VAL A N 1
ATOM 756 C CA . VAL A 1 93 ? -16.761 -2.905 8.590 1.00 98.38 93 VAL A CA 1
ATOM 757 C C . VAL A 1 93 ? -15.397 -3.495 8.246 1.00 98.38 93 VAL A C 1
ATOM 759 O O . VAL A 1 93 ? -14.381 -3.105 8.828 1.00 98.38 93 VAL A O 1
ATOM 762 N N . SER A 1 94 ? -15.353 -4.395 7.264 1.00 98.56 94 SER A N 1
ATOM 763 C CA . SER A 1 94 ? -14.110 -4.907 6.683 1.00 98.56 94 SER A CA 1
ATOM 764 C C . SER A 1 94 ? -13.798 -4.223 5.352 1.00 98.56 94 SER A C 1
ATOM 766 O O . SER A 1 94 ? -14.679 -3.937 4.534 1.00 98.56 94 SER A O 1
ATOM 768 N N . ALA A 1 95 ? -12.517 -3.921 5.144 1.00 98.75 95 ALA A N 1
ATOM 769 C CA . ALA A 1 95 ? -12.016 -3.267 3.947 1.00 98.75 95 ALA A CA 1
ATOM 770 C C . ALA A 1 95 ? -10.779 -3.989 3.413 1.00 98.75 95 ALA A C 1
ATOM 772 O O . ALA A 1 95 ? -9.732 -4.018 4.060 1.00 98.75 95 ALA A O 1
ATOM 773 N N . VAL A 1 96 ? -10.895 -4.534 2.202 1.00 98.88 96 VAL A N 1
ATOM 774 C CA . VAL A 1 96 ? -9.838 -5.291 1.524 1.00 98.88 96 VAL A CA 1
ATOM 775 C C . VAL A 1 96 ? -9.339 -4.504 0.319 1.00 98.88 96 VAL A C 1
ATOM 777 O O . VAL A 1 96 ? -10.053 -4.326 -0.667 1.00 98.88 96 VAL A O 1
ATOM 780 N N . GLN A 1 97 ? -8.089 -4.058 0.383 1.00 98.69 97 GLN A N 1
ATOM 781 C CA . GLN A 1 97 ? -7.389 -3.340 -0.673 1.00 98.69 97 GLN A CA 1
ATOM 782 C C . GLN A 1 97 ? -6.410 -4.285 -1.383 1.00 98.69 97 GLN A C 1
ATOM 784 O O . GLN A 1 97 ? -5.381 -4.669 -0.831 1.00 98.69 97 GLN A O 1
ATOM 789 N N . THR A 1 98 ? -6.719 -4.663 -2.623 1.00 98.88 98 THR A N 1
ATOM 790 C CA . THR A 1 98 ? -5.823 -5.438 -3.497 1.00 98.88 98 THR A CA 1
ATOM 791 C C . THR A 1 98 ? -5.147 -4.508 -4.496 1.00 98.88 98 THR A C 1
ATOM 793 O O . THR A 1 98 ? -5.840 -3.767 -5.190 1.00 98.88 98 THR A O 1
ATOM 796 N N . LEU A 1 99 ? -3.819 -4.559 -4.597 1.00 98.75 99 LEU A N 1
ATOM 797 C CA . LEU A 1 99 ? -3.040 -3.772 -5.554 1.00 98.75 99 LEU A CA 1
ATOM 798 C C . LEU A 1 99 ? -2.203 -4.688 -6.442 1.00 98.75 99 LEU A C 1
ATOM 800 O O . LEU A 1 99 ? -1.547 -5.599 -5.931 1.00 98.75 99 LEU A O 1
ATOM 804 N N . LEU A 1 100 ? -2.200 -4.421 -7.746 1.00 98.75 100 LEU A N 1
ATOM 805 C CA . LEU A 1 100 ? -1.371 -5.111 -8.736 1.00 98.75 100 LEU A CA 1
ATOM 806 C C . LEU A 1 100 ? -1.137 -4.226 -9.961 1.00 98.75 100 LEU A C 1
ATOM 808 O O . LEU A 1 100 ? -1.910 -3.309 -10.230 1.00 98.75 100 LEU A O 1
ATOM 812 N N . VAL A 1 101 ? -0.094 -4.531 -10.722 1.00 98.75 101 VAL A N 1
ATOM 813 C CA . VAL A 1 101 ? 0.110 -3.982 -12.070 1.00 98.75 101 VAL A CA 1
ATOM 814 C C . VAL A 1 101 ? -0.209 -5.113 -13.054 1.00 98.75 101 VAL A C 1
ATOM 816 O O . VAL A 1 101 ? 0.413 -6.174 -12.929 1.00 98.75 101 VAL A O 1
ATOM 819 N N . PRO A 1 102 ? -1.198 -4.961 -13.955 1.00 98.06 102 PRO A N 1
ATOM 820 C CA . PRO A 1 102 ? -1.544 -6.013 -14.904 1.00 98.06 102 PRO A CA 1
ATOM 821 C C . PRO A 1 102 ? -0.433 -6.200 -15.943 1.00 98.06 102 PRO A C 1
ATOM 823 O O . PRO A 1 102 ? 0.313 -5.272 -16.242 1.00 98.06 102 PRO A O 1
ATOM 826 N N . GLN A 1 103 ? -0.342 -7.397 -16.519 1.00 97.19 103 GLN A N 1
ATOM 827 C CA . GLN A 1 103 ? 0.507 -7.620 -17.691 1.00 97.19 103 GLN A CA 1
ATOM 828 C C . GLN A 1 103 ? -0.075 -6.890 -18.905 1.00 97.19 103 GLN A C 1
ATOM 830 O O . GLN A 1 103 ? -1.289 -6.897 -19.100 1.00 97.19 103 GLN A O 1
ATOM 835 N N . GLY A 1 104 ? 0.785 -6.284 -19.719 1.00 97.56 104 GLY A N 1
ATOM 836 C CA . GLY A 1 104 ? 0.420 -5.528 -20.915 1.00 97.56 104 GLY A CA 1
ATOM 837 C C . GLY A 1 104 ? -0.051 -4.095 -20.651 1.00 97.56 104 GLY A C 1
ATOM 838 O O 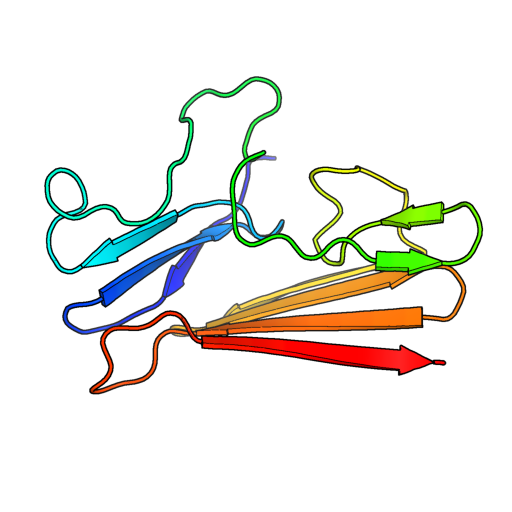. GLY A 1 104 ? -0.200 -3.333 -21.606 1.00 97.56 104 GLY A O 1
ATOM 839 N N . ASP A 1 105 ? -0.243 -3.703 -19.387 1.00 97.75 105 ASP A N 1
ATOM 840 C CA . ASP A 1 105 ? -0.820 -2.414 -19.013 1.00 97.75 105 ASP A CA 1
ATOM 841 C C . ASP A 1 105 ? 0.120 -1.571 -18.149 1.00 97.75 105 ASP A C 1
ATOM 843 O O . ASP A 1 105 ? 0.693 -2.007 -17.152 1.00 97.75 105 ASP A O 1
ATOM 847 N N . ASN A 1 106 ? 0.202 -0.283 -18.483 1.00 98.38 106 ASN A N 1
ATOM 848 C CA . ASN A 1 106 ? 1.035 0.681 -17.769 1.00 98.38 106 ASN A CA 1
ATOM 849 C C . ASN A 1 106 ? 0.263 1.399 -16.656 1.00 98.38 106 ASN A C 1
ATOM 851 O O . ASN A 1 106 ? 0.214 2.632 -16.617 1.00 98.38 106 ASN A O 1
ATOM 855 N N . CYS A 1 107 ? -0.377 0.635 -15.769 1.00 98.25 107 CYS A N 1
ATOM 856 C CA . CYS A 1 107 ? -1.180 1.189 -14.683 1.00 98.25 107 CYS A CA 1
ATOM 857 C C . CYS A 1 107 ? -1.074 0.383 -13.382 1.00 98.25 107 CYS A C 1
ATOM 859 O O . CYS A 1 107 ? -0.797 -0.813 -13.372 1.00 98.25 107 CYS A O 1
ATOM 861 N N . LEU A 1 108 ? -1.329 1.056 -12.257 1.00 98.69 108 LEU A N 1
ATOM 862 C CA . LEU A 1 108 ? -1.563 0.396 -10.977 1.00 98.69 108 LEU A CA 1
ATOM 863 C C . LEU A 1 108 ? -3.067 0.192 -10.803 1.00 98.69 108 LEU A C 1
ATOM 865 O O . LEU A 1 108 ? -3.805 1.163 -10.629 1.00 98.69 108 LEU A O 1
ATOM 869 N N . LEU A 1 109 ? -3.513 -1.060 -10.808 1.00 98.50 109 LEU A N 1
ATOM 870 C CA . LEU A 1 109 ? -4.889 -1.416 -10.500 1.00 98.50 109 LEU A CA 1
ATOM 871 C C . LEU A 1 109 ? -5.046 -1.570 -8.989 1.00 98.50 109 LEU A C 1
ATOM 873 O O . LEU A 1 109 ? -4.286 -2.287 -8.334 1.00 98.50 109 LEU A O 1
ATOM 877 N N . ILE A 1 110 ? -6.061 -0.905 -8.440 1.00 98.56 110 ILE A N 1
ATOM 878 C CA . ILE A 1 110 ? -6.394 -0.973 -7.021 1.00 98.56 110 ILE A CA 1
ATOM 879 C C . ILE A 1 110 ? -7.865 -1.355 -6.875 1.00 98.56 110 ILE A C 1
ATOM 881 O O . ILE A 1 110 ? -8.751 -0.578 -7.221 1.00 98.56 110 ILE A O 1
ATOM 885 N N . ARG A 1 111 ? -8.127 -2.550 -6.344 1.00 98.69 111 ARG A N 1
ATOM 886 C CA . ARG A 1 111 ? -9.475 -3.033 -6.030 1.00 98.69 111 ARG A CA 1
ATOM 887 C C . ARG A 1 111 ? -9.727 -2.897 -4.535 1.00 98.69 111 ARG A C 1
ATOM 889 O O . ARG A 1 111 ? -9.072 -3.573 -3.745 1.00 98.69 111 ARG A O 1
ATOM 896 N N . LEU A 1 112 ? -10.696 -2.065 -4.166 1.00 98.56 112 LEU A N 1
ATOM 897 C CA . LEU A 1 112 ? -11.199 -1.946 -2.800 1.00 98.56 112 LEU A CA 1
ATOM 898 C C . LEU A 1 112 ? -12.525 -2.706 -2.684 1.00 98.56 112 LEU A C 1
ATOM 900 O O . LEU A 1 112 ? -13.452 -2.445 -3.444 1.00 98.56 112 LEU A O 1
ATOM 904 N N . THR A 1 113 ? -12.611 -3.646 -1.747 1.00 98.75 113 THR A N 1
ATOM 905 C CA . THR A 1 113 ? -13.857 -4.341 -1.384 1.00 98.75 113 THR A CA 1
ATOM 906 C C . THR A 1 113 ? -14.237 -3.938 0.032 1.00 98.75 113 THR A C 1
ATOM 908 O O . THR A 1 113 ? -13.406 -4.047 0.929 1.00 98.75 113 THR A O 1
A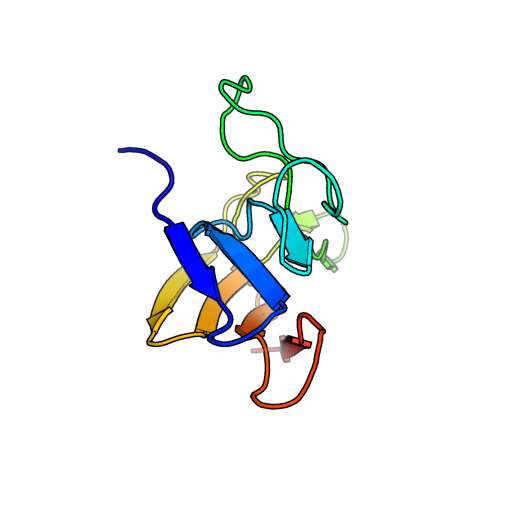TOM 911 N N . LEU A 1 114 ? -15.466 -3.460 0.217 1.00 98.50 114 LEU A N 1
ATOM 912 C CA . LEU A 1 114 ? -16.031 -3.115 1.520 1.00 98.50 114 LEU A CA 1
ATOM 913 C C . LEU A 1 114 ? -17.156 -4.091 1.850 1.00 98.50 114 LEU A C 1
ATOM 915 O O . LEU A 1 114 ? -17.973 -4.398 0.978 1.00 98.50 114 LEU A O 1
ATOM 919 N N . LYS A 1 115 ? -17.211 -4.548 3.097 1.00 98.56 115 LYS A N 1
ATOM 920 C CA . LYS A 1 115 ? -18.272 -5.419 3.598 1.00 98.56 115 LYS A CA 1
ATOM 921 C C . LYS A 1 115 ? -18.693 -4.964 4.996 1.00 98.56 115 LYS A C 1
ATOM 923 O O . LYS A 1 115 ? -17.853 -4.631 5.825 1.00 98.56 115 LYS A O 1
ATOM 928 N N . ASN A 1 116 ? -20.005 -4.927 5.214 1.00 97.38 116 ASN A N 1
ATOM 929 C CA . ASN A 1 116 ? -20.592 -4.856 6.548 1.00 97.38 116 ASN A CA 1
ATOM 930 C C . ASN A 1 116 ? -20.666 -6.293 7.085 1.00 97.38 116 ASN A C 1
ATOM 932 O O . ASN A 1 116 ? -21.205 -7.158 6.384 1.00 97.38 116 ASN A O 1
ATOM 936 N N . GLU A 1 117 ? -20.036 -6.554 8.227 1.00 91.69 117 GLU A N 1
ATOM 937 C CA . GLU A 1 117 ? -19.941 -7.884 8.849 1.00 91.69 117 GLU A CA 1
ATOM 938 C C . GLU A 1 117 ? -21.219 -8.297 9.588 1.00 91.69 117 GLU A C 1
ATOM 940 O O . GLU A 1 117 ? -21.916 -7.423 10.151 1.00 91.69 117 GLU A O 1
#